Protein AF-W9QXA0-F1 (afdb_monomer_lite)

Structure (mmCIF, N/CA/C/O backbone):
data_AF-W9QXA0-F1
#
_entry.id   AF-W9QXA0-F1
#
loop_
_atom_site.group_PDB
_atom_site.id
_atom_site.type_symbol
_atom_site.label_atom_id
_atom_site.label_alt_id
_atom_site.label_comp_id
_atom_site.label_asym_id
_atom_site.label_entity_id
_atom_site.label_seq_id
_atom_site.pdbx_PDB_ins_code
_atom_site.Cartn_x
_atom_site.Cartn_y
_atom_site.Cartn_z
_atom_site.occupancy
_atom_site.B_iso_or_equiv
_atom_site.auth_seq_id
_atom_site.auth_comp_id
_atom_site.auth_asym_id
_atom_site.auth_atom_id
_atom_site.pdbx_PDB_model_num
ATOM 1 N N . MET A 1 1 ? -2.599 -12.275 -0.477 1.00 72.81 1 MET A N 1
ATOM 2 C CA . MET A 1 1 ? -2.167 -10.947 0.017 1.00 72.81 1 MET A CA 1
ATOM 3 C C . MET A 1 1 ? -3.287 -9.900 -0.010 1.00 72.81 1 MET A C 1
ATOM 5 O O . MET A 1 1 ? -3.766 -9.518 1.047 1.00 72.81 1 MET A O 1
ATOM 9 N N . VAL A 1 2 ? -3.764 -9.471 -1.188 1.00 80.44 2 VAL A N 1
ATOM 10 C CA . VAL A 1 2 ? -4.696 -8.326 -1.345 1.00 80.44 2 VAL A CA 1
ATOM 11 C C . VAL A 1 2 ? -6.003 -8.477 -0.551 1.00 80.44 2 VAL A C 1
ATOM 13 O O . VAL A 1 2 ? -6.399 -7.556 0.155 1.00 80.44 2 VAL A O 1
ATOM 16 N N . LYS A 1 3 ? -6.633 -9.661 -0.574 1.00 83.31 3 LYS A N 1
ATOM 17 C CA . LYS A 1 3 ? -7.851 -9.942 0.216 1.00 83.31 3 LYS A CA 1
ATOM 18 C C . LYS A 1 3 ? -7.634 -9.812 1.732 1.00 83.31 3 LYS A C 1
ATOM 20 O O . LYS A 1 3 ? -8.529 -9.360 2.437 1.00 83.31 3 LYS A O 1
ATOM 25 N N . MET A 1 4 ? -6.455 -10.189 2.232 1.00 86.62 4 MET A N 1
ATOM 26 C CA . MET A 1 4 ? -6.106 -10.073 3.654 1.00 86.62 4 MET A CA 1
ATOM 27 C C . MET A 1 4 ? -5.932 -8.603 4.045 1.00 86.62 4 MET A C 1
ATOM 29 O O . MET A 1 4 ? -6.534 -8.160 5.015 1.00 86.62 4 MET A O 1
ATOM 33 N N . LEU A 1 5 ? -5.196 -7.828 3.242 1.00 85.44 5 LEU A N 1
ATOM 34 C CA . LEU A 1 5 ? -5.016 -6.390 3.463 1.00 85.44 5 LEU A CA 1
ATOM 35 C C . LEU A 1 5 ? -6.352 -5.633 3.405 1.00 85.44 5 LEU A C 1
ATO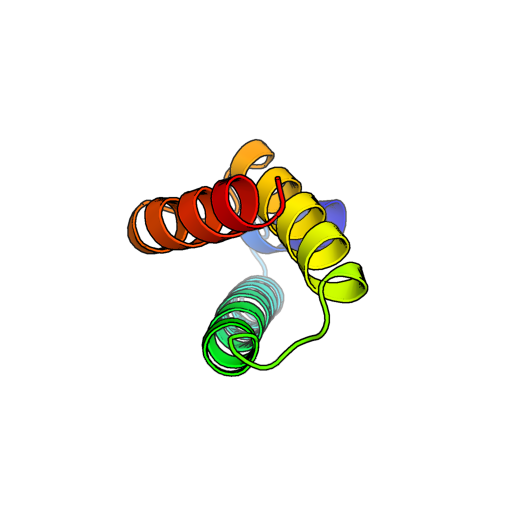M 37 O O . LEU A 1 5 ? -6.600 -4.763 4.234 1.00 85.44 5 LEU A O 1
ATOM 41 N N . ALA A 1 6 ? -7.250 -6.013 2.492 1.00 85.12 6 ALA A N 1
ATOM 42 C CA . ALA A 1 6 ? -8.594 -5.442 2.414 1.00 85.12 6 ALA A CA 1
ATOM 43 C C . ALA A 1 6 ? -9.441 -5.721 3.665 1.00 85.12 6 ALA A C 1
ATOM 45 O O . ALA A 1 6 ? -10.174 -4.839 4.116 1.00 85.12 6 ALA A O 1
ATOM 46 N N . ARG A 1 7 ? -9.319 -6.920 4.252 1.00 88.62 7 ARG A N 1
ATOM 47 C CA . ARG A 1 7 ? -9.957 -7.251 5.534 1.00 88.62 7 ARG A CA 1
ATOM 48 C C . ARG A 1 7 ? -9.346 -6.452 6.680 1.00 88.62 7 ARG A C 1
ATOM 50 O O . ARG A 1 7 ? -10.086 -5.835 7.434 1.00 88.62 7 ARG A O 1
ATOM 57 N N . PHE A 1 8 ? -8.018 -6.394 6.766 1.00 88.06 8 PHE A N 1
ATOM 58 C CA . PHE A 1 8 ? -7.312 -5.684 7.837 1.00 88.06 8 PHE A CA 1
ATOM 59 C C . PHE A 1 8 ? -7.568 -4.176 7.818 1.00 88.06 8 PHE A C 1
ATOM 61 O O . PHE A 1 8 ? -7.742 -3.576 8.875 1.00 88.06 8 PHE A O 1
ATOM 68 N N . LYS A 1 9 ? -7.707 -3.572 6.630 1.00 83.75 9 LYS A N 1
ATOM 6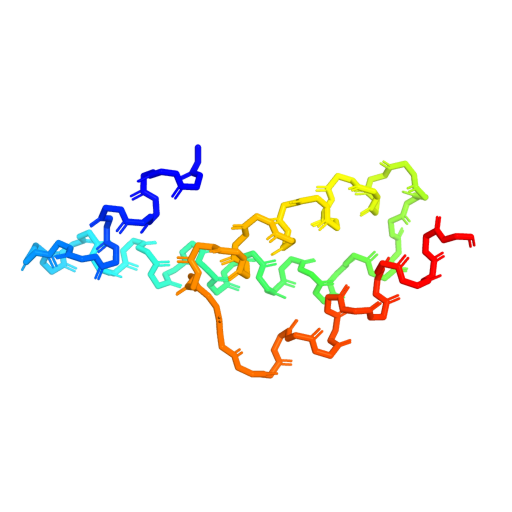9 C CA . LYS A 1 9 ? -8.119 -2.169 6.488 1.00 83.75 9 LYS A CA 1
ATOM 70 C C . LYS A 1 9 ? -9.494 -1.893 7.115 1.00 83.75 9 LYS A C 1
ATOM 72 O O . LYS A 1 9 ? -9.694 -0.831 7.698 1.00 83.75 9 LYS A O 1
ATOM 77 N N . LYS A 1 10 ? -10.441 -2.830 6.980 1.00 86.69 10 LYS A N 1
ATOM 78 C CA . LYS A 1 10 ? -11.826 -2.704 7.477 1.00 86.69 10 LYS A CA 1
ATOM 79 C C . LYS A 1 10 ? -12.034 -3.275 8.883 1.00 86.69 10 LYS A C 1
ATOM 81 O O . LYS A 1 10 ? -13.122 -3.136 9.432 1.00 86.69 10 LYS A O 1
ATOM 86 N N . SER A 1 11 ? -11.024 -3.924 9.453 1.00 90.44 11 SER A N 1
ATOM 87 C CA . SER A 1 11 ? -11.121 -4.575 10.757 1.00 90.44 11 SER A CA 1
ATOM 88 C C . SER A 1 11 ? -11.324 -3.568 11.882 1.00 90.44 11 SER A C 1
ATOM 90 O O . SER A 1 11 ? -10.796 -2.463 11.825 1.00 90.44 11 SER A O 1
ATOM 92 N N . SER A 1 12 ? -12.046 -3.941 12.936 1.00 90.06 12 SER A N 1
ATOM 93 C CA . SER A 1 12 ? -12.130 -3.175 14.187 1.00 90.06 12 SER A CA 1
ATOM 94 C C . SER A 1 12 ? -10.929 -3.428 15.110 1.00 90.06 12 SER A C 1
ATOM 96 O O . SER A 1 12 ? -10.697 -2.661 16.045 1.00 90.06 12 SER A O 1
ATOM 98 N N . VAL A 1 13 ? -10.120 -4.455 14.829 1.00 94.25 13 VAL A N 1
ATOM 99 C CA . VAL A 1 13 ? -8.965 -4.843 15.643 1.00 94.25 13 VAL A CA 1
ATOM 100 C C . VAL A 1 13 ? -7.791 -3.895 15.386 1.00 94.25 13 VAL A C 1
ATOM 102 O O . VAL A 1 13 ? -7.243 -3.828 14.283 1.00 94.25 13 VAL A O 1
ATOM 105 N N . ARG A 1 14 ? -7.342 -3.191 16.435 1.00 90.12 14 ARG A N 1
ATOM 106 C CA . ARG A 1 14 ? -6.223 -2.229 16.367 1.00 90.12 14 ARG A CA 1
ATOM 107 C C . ARG A 1 14 ? -4.945 -2.844 15.787 1.00 90.12 14 ARG A C 1
ATOM 109 O O . ARG A 1 14 ? -4.277 -2.210 14.975 1.00 90.12 14 ARG A O 1
ATOM 116 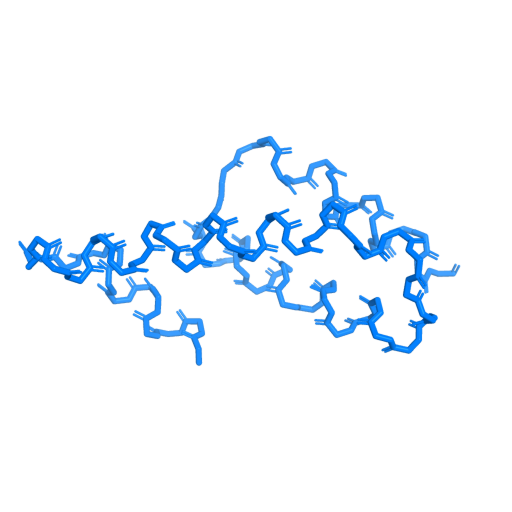N N . ARG A 1 15 ? -4.628 -4.086 16.169 1.00 91.88 15 ARG A N 1
ATOM 117 C CA . ARG A 1 15 ? -3.458 -4.822 15.662 1.00 91.88 15 ARG A CA 1
ATOM 118 C C . ARG A 1 15 ? -3.523 -5.034 14.149 1.00 91.88 15 ARG A C 1
ATOM 120 O O . ARG A 1 15 ? -2.523 -4.827 13.475 1.00 91.88 15 ARG A O 1
ATOM 127 N N . GLU A 1 16 ? -4.683 -5.398 13.610 1.00 90.12 16 GLU A N 1
ATOM 128 C CA . GLU A 1 16 ? -4.845 -5.643 12.172 1.00 90.12 16 GLU A CA 1
ATOM 129 C C . GLU A 1 16 ? -4.700 -4.353 11.358 1.00 90.12 16 GLU A C 1
ATOM 131 O O . GLU A 1 16 ? -4.010 -4.350 10.339 1.00 90.12 16 GLU A O 1
ATOM 136 N N . LYS A 1 17 ? -5.244 -3.231 11.848 1.00 87.31 17 LYS A N 1
ATOM 137 C CA . LYS A 1 17 ? -5.036 -1.915 11.219 1.00 87.31 17 LYS A CA 1
ATOM 138 C C . LYS A 1 17 ? -3.564 -1.492 11.219 1.00 87.31 17 LYS A C 1
ATOM 140 O O . LYS A 1 17 ? -3.086 -0.971 10.214 1.00 87.31 17 LYS A O 1
ATOM 145 N N . LEU A 1 18 ? -2.843 -1.730 12.319 1.00 89.25 18 LEU A N 1
ATOM 146 C CA . LEU A 1 18 ? -1.405 -1.444 12.407 1.00 89.25 18 LEU A CA 1
ATOM 147 C C . LEU A 1 18 ? -0.602 -2.303 11.428 1.00 89.25 18 LEU A C 1
ATOM 149 O O . LEU A 1 18 ? 0.239 -1.778 10.706 1.00 89.25 18 LEU A O 1
ATOM 153 N N . VAL A 1 19 ? -0.907 -3.601 11.350 1.00 89.50 19 VAL A N 1
ATOM 154 C CA . VAL A 1 19 ? -0.264 -4.511 10.391 1.00 89.50 19 VAL A CA 1
ATOM 155 C C . VAL A 1 19 ? -0.539 -4.070 8.955 1.00 89.50 19 VAL A C 1
ATOM 157 O O . VAL A 1 19 ? 0.378 -4.068 8.141 1.00 89.50 19 VAL A O 1
ATOM 160 N N . PHE A 1 20 ? -1.768 -3.646 8.640 1.00 88.00 20 PHE A N 1
ATOM 161 C CA . PHE A 1 20 ? -2.084 -3.067 7.334 1.00 88.00 20 PHE A CA 1
ATOM 162 C C . PHE A 1 20 ? -1.223 -1.831 7.038 1.00 88.00 20 PHE A C 1
ATOM 164 O O . PHE A 1 20 ? -0.622 -1.758 5.969 1.00 88.00 20 PHE A O 1
ATOM 171 N N . GLY A 1 21 ? -1.125 -0.893 7.984 1.00 84.50 21 GLY A N 1
ATOM 172 C CA . GLY A 1 21 ? -0.338 0.331 7.819 1.00 84.50 21 GLY A CA 1
ATOM 173 C C . GLY A 1 21 ? 1.145 0.055 7.564 1.00 84.50 21 GLY A C 1
ATOM 174 O O . GLY A 1 21 ? 1.697 0.558 6.589 1.00 84.50 21 GLY A O 1
ATOM 175 N N . VAL A 1 22 ? 1.764 -0.798 8.385 1.00 88.56 22 VAL A N 1
ATOM 176 C CA . VAL A 1 22 ? 3.182 -1.171 8.241 1.00 88.56 22 VAL A CA 1
ATOM 177 C C . VAL A 1 22 ? 3.431 -1.903 6.923 1.00 88.56 22 VAL A C 1
ATOM 179 O O . VAL A 1 22 ? 4.383 -1.583 6.221 1.00 88.56 22 VAL A O 1
ATOM 182 N N . MET A 1 23 ? 2.555 -2.837 6.540 1.00 86.69 23 MET A N 1
ATOM 183 C CA . MET A 1 23 ? 2.681 -3.571 5.275 1.00 86.69 23 MET A CA 1
ATOM 184 C C . MET A 1 23 ? 2.630 -2.643 4.060 1.00 86.69 23 MET A C 1
ATOM 186 O O . MET A 1 23 ? 3.416 -2.806 3.132 1.00 86.69 23 MET A O 1
ATOM 190 N N . ILE A 1 24 ? 1.715 -1.668 4.056 1.00 83.38 24 ILE A N 1
ATOM 191 C CA . ILE A 1 24 ? 1.616 -0.694 2.965 1.00 83.38 24 ILE A CA 1
ATOM 192 C C . ILE A 1 24 ? 2.840 0.228 2.950 1.00 83.38 24 ILE A C 1
ATOM 194 O O . ILE A 1 24 ? 3.397 0.455 1.880 1.00 83.38 24 ILE A O 1
ATOM 198 N N . ALA A 1 25 ? 3.286 0.720 4.108 1.00 83.62 25 ALA A N 1
ATOM 199 C CA . ALA A 1 25 ? 4.467 1.576 4.204 1.00 83.62 25 ALA A CA 1
ATOM 200 C C . ALA A 1 25 ? 5.732 0.865 3.697 1.00 83.62 25 ALA A C 1
ATOM 202 O O . ALA A 1 25 ? 6.417 1.398 2.826 1.00 83.62 25 ALA A O 1
ATOM 203 N N . ASN A 1 26 ? 5.978 -0.367 4.153 1.00 83.94 26 ASN A N 1
ATOM 204 C CA . ASN A 1 26 ? 7.144 -1.155 3.752 1.00 83.94 26 ASN A CA 1
ATOM 205 C C . ASN A 1 26 ? 7.150 -1.432 2.242 1.00 83.94 26 ASN A C 1
ATOM 207 O O . ASN A 1 26 ? 8.180 -1.310 1.590 1.00 83.94 26 ASN A O 1
ATOM 211 N N . LEU A 1 27 ? 5.980 -1.715 1.657 1.00 80.50 27 LEU A N 1
ATOM 212 C CA . LEU A 1 27 ? 5.842 -1.913 0.212 1.00 80.50 27 LEU A CA 1
ATOM 213 C C . LEU A 1 27 ? 6.244 -0.663 -0.597 1.00 80.50 27 LEU A C 1
ATOM 215 O O . LEU A 1 27 ? 6.803 -0.782 -1.687 1.00 80.50 27 LEU A O 1
ATOM 219 N N . PHE A 1 28 ? 5.960 0.539 -0.086 1.00 75.25 28 PHE A N 1
ATOM 220 C CA . PHE A 1 28 ? 6.340 1.794 -0.744 1.00 75.25 28 PHE A CA 1
ATOM 221 C C . PHE A 1 28 ? 7.783 2.213 -0.490 1.00 75.25 28 PHE A C 1
ATOM 223 O O . PHE A 1 28 ? 8.393 2.831 -1.362 1.00 75.25 28 PHE A O 1
ATOM 230 N N . GLU A 1 29 ? 8.346 1.889 0.669 1.00 77.19 29 GLU A N 1
ATOM 231 C CA . GLU A 1 29 ? 9.777 2.075 0.905 1.00 77.19 29 GLU A CA 1
ATOM 232 C C . GLU A 1 29 ? 10.605 1.153 0.012 1.00 77.19 29 GLU A C 1
ATOM 234 O O . GLU A 1 29 ? 11.520 1.624 -0.662 1.00 77.19 29 GLU A O 1
ATOM 239 N N . GLU A 1 30 ? 10.211 -0.117 -0.109 1.00 74.38 30 GLU A N 1
ATOM 240 C CA . GLU A 1 30 ? 10.798 -1.042 -1.080 1.00 74.38 30 GLU A CA 1
ATOM 241 C C . GLU A 1 30 ? 10.642 -0.530 -2.518 1.00 74.38 30 GLU A C 1
ATOM 243 O O . GLU A 1 30 ? 11.562 -0.672 -3.323 1.00 74.38 30 GLU A O 1
ATOM 248 N N . TYR A 1 31 ? 9.536 0.156 -2.837 1.00 69.56 31 TYR A N 1
ATOM 249 C CA . TYR A 1 31 ? 9.370 0.781 -4.147 1.00 69.56 31 TYR A CA 1
ATOM 250 C C . TYR A 1 31 ? 10.443 1.814 -4.483 1.00 69.56 31 TYR A C 1
ATOM 252 O O . TYR A 1 31 ? 10.950 1.820 -5.605 1.00 69.56 31 TYR A O 1
ATOM 260 N N . LYS A 1 32 ? 10.840 2.661 -3.529 1.00 66.62 32 LYS A N 1
ATOM 261 C CA . LYS A 1 32 ? 11.910 3.647 -3.766 1.00 66.62 32 LYS A CA 1
ATOM 262 C C . LYS A 1 32 ? 13.237 2.977 -4.139 1.00 66.62 32 LYS A C 1
ATOM 264 O O . LYS A 1 32 ? 14.050 3.582 -4.830 1.00 66.62 32 LYS A O 1
ATOM 269 N N . LEU A 1 33 ? 13.427 1.724 -3.729 1.00 65.69 33 LEU A N 1
ATOM 270 C CA . LEU A 1 33 ? 14.598 0.907 -4.039 1.00 65.69 33 LEU A CA 1
ATOM 271 C C . LEU A 1 33 ? 14.450 0.125 -5.365 1.00 65.69 33 LEU A C 1
ATOM 273 O O . LEU A 1 33 ? 15.436 -0.417 -5.867 1.00 65.69 33 LEU A O 1
ATOM 277 N N . PHE A 1 34 ? 13.254 0.084 -5.975 1.00 63.25 34 PHE A N 1
ATOM 278 C CA . PHE A 1 34 ? 12.981 -0.666 -7.213 1.00 63.25 34 PHE A CA 1
ATOM 279 C C . PHE A 1 34 ? 13.414 0.030 -8.511 1.00 63.25 34 PHE A C 1
ATOM 281 O O . PHE A 1 34 ? 13.392 -0.625 -9.552 1.00 63.25 34 PHE A O 1
ATOM 288 N N . LEU A 1 35 ? 13.883 1.284 -8.482 1.00 56.44 35 LEU A N 1
ATOM 289 C CA . LEU A 1 35 ? 14.443 1.957 -9.672 1.00 56.44 35 LEU A CA 1
ATOM 290 C C . LEU A 1 35 ? 15.628 1.188 -10.301 1.00 56.44 35 LEU A C 1
ATOM 292 O O . LEU A 1 35 ? 15.896 1.343 -11.486 1.00 56.44 35 LEU A O 1
ATOM 296 N N . ASN A 1 36 ? 16.275 0.293 -9.542 1.00 61.91 36 ASN A N 1
ATOM 297 C CA . ASN A 1 36 ? 17.390 -0.542 -10.005 1.00 61.91 36 ASN A CA 1
ATOM 298 C C . ASN A 1 36 ? 17.007 -2.005 -10.319 1.00 61.91 36 ASN A C 1
ATOM 300 O O . ASN A 1 36 ? 17.887 -2.855 -10.469 1.00 61.91 36 ASN A O 1
ATOM 304 N N . TYR A 1 37 ? 15.716 -2.357 -10.382 1.00 62.16 37 TYR A N 1
ATOM 305 C CA . TYR A 1 37 ? 15.298 -3.744 -10.614 1.00 62.16 37 TYR A CA 1
ATOM 306 C C . TYR A 1 37 ? 15.211 -4.106 -12.113 1.00 62.16 37 TYR A C 1
ATOM 308 O O . TYR A 1 37 ? 14.695 -3.334 -12.918 1.00 62.16 37 TYR A O 1
ATOM 316 N N . PRO A 1 38 ? 15.629 -5.322 -12.517 1.00 65.00 38 PRO A N 1
ATOM 317 C CA . PRO A 1 38 ? 15.505 -5.780 -13.901 1.00 65.00 38 PRO A CA 1
ATOM 318 C C . PRO A 1 38 ? 14.031 -5.880 -14.342 1.00 65.00 38 PRO A C 1
ATOM 320 O O . PRO A 1 38 ? 13.177 -6.335 -13.572 1.00 65.00 38 PRO A O 1
ATOM 323 N N . LYS A 1 39 ? 13.750 -5.533 -15.613 1.00 61.09 39 LYS A N 1
ATOM 324 C CA . LYS A 1 39 ? 12.408 -5.413 -16.248 1.00 61.09 39 LYS A CA 1
ATOM 325 C C . LYS A 1 39 ? 11.382 -6.490 -15.857 1.00 61.09 39 LYS A C 1
ATOM 327 O O . LYS A 1 39 ? 10.192 -6.217 -15.722 1.00 61.09 39 LYS A O 1
ATOM 332 N N . ARG A 1 40 ? 11.827 -7.728 -15.624 1.00 63.16 40 ARG A N 1
ATOM 333 C CA . ARG A 1 40 ? 10.966 -8.863 -15.249 1.00 63.16 40 ARG A CA 1
ATOM 334 C C . ARG A 1 40 ? 10.267 -8.693 -13.893 1.00 63.16 40 ARG A C 1
ATOM 336 O O . ARG A 1 40 ? 9.145 -9.163 -13.734 1.00 63.16 40 ARG A O 1
ATOM 343 N N . LYS A 1 41 ? 10.907 -8.032 -12.924 1.00 64.69 41 LYS A N 1
ATOM 344 C CA . LYS A 1 41 ? 10.333 -7.809 -11.587 1.00 64.69 41 LYS A CA 1
ATOM 345 C C . LYS A 1 41 ? 9.410 -6.585 -11.549 1.00 64.69 41 LYS A C 1
ATOM 347 O O . LYS A 1 41 ? 8.421 -6.612 -10.820 1.00 64.69 41 LYS A O 1
ATOM 352 N N . LEU A 1 42 ? 9.655 -5.587 -12.404 1.00 69.12 42 LEU A N 1
ATOM 353 C CA . LEU A 1 42 ? 8.794 -4.407 -12.567 1.00 69.12 42 LEU A CA 1
ATOM 354 C C . LEU A 1 42 ? 7.358 -4.788 -12.952 1.00 69.12 42 LEU A C 1
ATOM 356 O O . LEU A 1 42 ? 6.411 -4.295 -12.346 1.00 69.12 42 LEU A O 1
ATOM 360 N N . LYS A 1 43 ? 7.177 -5.752 -13.866 1.00 72.31 43 LYS A N 1
ATOM 361 C CA . LYS A 1 43 ? 5.839 -6.234 -14.258 1.00 72.31 43 LYS A CA 1
ATOM 362 C C . LYS A 1 43 ? 5.043 -6.814 -13.083 1.00 72.31 43 LYS A C 1
ATOM 364 O O . LYS A 1 43 ? 3.841 -6.584 -12.976 1.00 72.31 43 LYS A O 1
ATOM 369 N N . LEU A 1 44 ? 5.700 -7.556 -12.190 1.00 73.94 44 LEU A N 1
ATOM 370 C CA . LEU A 1 44 ? 5.048 -8.151 -11.020 1.00 73.94 44 LEU A CA 1
ATOM 371 C C . LEU A 1 44 ? 4.597 -7.068 -10.028 1.00 73.94 44 LEU A C 1
ATOM 373 O O . LEU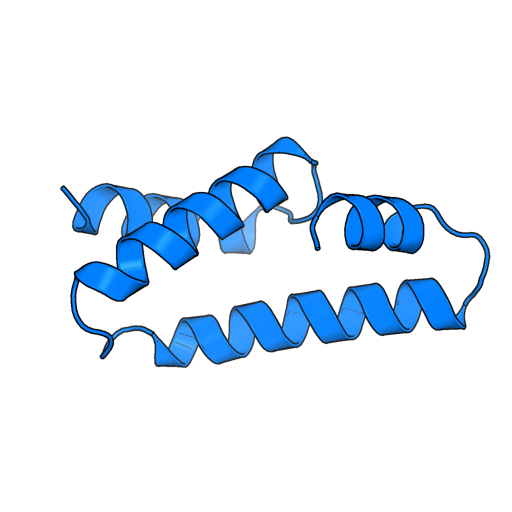 A 1 44 ? 3.483 -7.116 -9.506 1.00 73.94 44 LEU A O 1
ATOM 377 N N . VAL A 1 45 ? 5.457 -6.071 -9.820 1.00 74.38 45 VAL A N 1
ATOM 378 C CA . VAL A 1 45 ? 5.202 -4.911 -8.963 1.00 74.38 45 VAL A CA 1
ATOM 379 C C . VAL A 1 45 ? 4.056 -4.064 -9.527 1.00 74.38 45 VAL A C 1
ATOM 381 O O . VAL A 1 4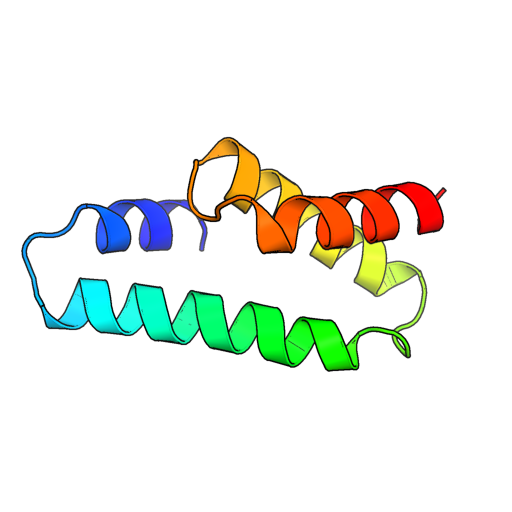5 ? 3.132 -3.723 -8.791 1.00 74.38 45 VAL A O 1
ATOM 384 N N . ALA A 1 46 ? 4.036 -3.822 -10.838 1.00 74.69 46 ALA A N 1
ATOM 385 C CA . ALA A 1 46 ? 2.948 -3.130 -11.528 1.00 74.69 46 ALA A CA 1
ATOM 386 C C . ALA A 1 46 ? 1.590 -3.840 -11.354 1.00 74.69 46 ALA A C 1
ATOM 388 O O . ALA A 1 46 ? 0.594 -3.206 -11.002 1.00 74.69 46 ALA A O 1
ATOM 389 N N . ILE A 1 47 ? 1.543 -5.170 -11.516 1.00 79.75 47 ILE A N 1
ATOM 390 C CA . ILE A 1 47 ? 0.323 -5.971 -11.291 1.00 79.75 47 ILE A CA 1
ATOM 391 C C . ILE A 1 47 ? -0.134 -5.889 -9.825 1.00 79.75 47 ILE A C 1
ATOM 393 O O . ILE A 1 47 ? -1.337 -5.790 -9.543 1.00 79.75 47 ILE A O 1
ATOM 397 N N . LEU A 1 48 ? 0.810 -5.912 -8.879 1.00 79.25 48 LEU A N 1
ATOM 398 C CA . LEU A 1 48 ? 0.518 -5.788 -7.454 1.00 79.25 48 LEU A CA 1
ATOM 399 C C . LEU A 1 48 ? -0.071 -4.410 -7.128 1.00 79.25 48 LEU A C 1
ATOM 401 O O . LEU A 1 48 ? -1.138 -4.345 -6.516 1.00 79.25 48 LEU A O 1
ATOM 405 N N . PHE A 1 49 ? 0.556 -3.324 -7.585 1.00 77.19 49 PHE A N 1
ATOM 406 C CA . PHE A 1 49 ? 0.047 -1.967 -7.382 1.00 77.19 49 PHE A CA 1
ATOM 407 C C . PHE A 1 49 ? -1.310 -1.752 -8.047 1.00 77.19 49 PHE A C 1
ATOM 409 O O . PHE A 1 49 ? -2.220 -1.239 -7.396 1.00 77.19 49 PHE A O 1
ATOM 416 N N . GLY A 1 50 ? -1.504 -2.236 -9.277 1.00 80.06 50 GLY A N 1
ATOM 417 C CA . GLY A 1 50 ? -2.810 -2.211 -9.939 1.00 80.06 50 GLY A CA 1
ATOM 418 C C . GLY A 1 50 ? -3.893 -2.919 -9.118 1.00 80.06 50 GLY A C 1
ATOM 419 O O . GLY A 1 50 ? -5.010 -2.420 -8.975 1.00 80.06 50 GLY A O 1
ATOM 420 N N . SER A 1 51 ? -3.549 -4.042 -8.480 1.00 83.62 51 SER A N 1
ATOM 421 C CA . SER A 1 51 ? -4.463 -4.763 -7.588 1.00 83.62 51 SER A CA 1
ATOM 422 C C . SER A 1 51 ? -4.767 -3.993 -6.296 1.00 83.62 51 SER A C 1
ATOM 424 O O . SER A 1 51 ? -5.907 -4.022 -5.828 1.00 83.62 51 SER A O 1
ATOM 426 N N . LEU A 1 52 ? -3.787 -3.293 -5.716 1.00 82.88 52 LEU A N 1
ATOM 427 C CA . LEU A 1 52 ? -3.987 -2.459 -4.525 1.00 82.88 52 LEU A CA 1
ATOM 428 C C . LEU A 1 52 ? -4.866 -1.237 -4.831 1.00 82.88 52 LEU A C 1
ATOM 430 O O . LEU A 1 52 ? -5.774 -0.941 -4.054 1.00 82.88 52 LEU A O 1
ATOM 434 N N . ILE A 1 53 ? -4.652 -0.587 -5.979 1.00 79.38 53 ILE A N 1
ATOM 435 C CA . ILE A 1 53 ? -5.466 0.537 -6.465 1.00 79.38 53 ILE A CA 1
ATOM 436 C C . ILE A 1 53 ? -6.911 0.085 -6.700 1.00 79.38 53 ILE A C 1
ATOM 438 O O . ILE A 1 53 ? -7.832 0.682 -6.145 1.00 79.38 53 ILE A O 1
ATOM 442 N N . LYS A 1 54 ? -7.117 -1.019 -7.433 1.00 80.50 54 LYS A N 1
ATOM 443 C CA . LYS A 1 54 ? -8.453 -1.576 -7.721 1.00 80.50 54 LYS A CA 1
ATOM 444 C C . LYS A 1 54 ? -9.259 -1.894 -6.457 1.00 80.50 54 LYS A C 1
ATOM 446 O O . LYS A 1 54 ? -10.480 -1.806 -6.464 1.00 80.50 54 LYS A O 1
ATOM 451 N N . ASN A 1 55 ? -8.588 -2.277 -5.372 1.00 81.19 55 ASN A N 1
ATOM 452 C CA . ASN A 1 55 ? -9.232 -2.592 -4.094 1.00 81.19 55 ASN A CA 1
ATOM 453 C C . ASN A 1 55 ? -9.285 -1.386 -3.134 1.00 81.19 55 ASN A C 1
ATOM 455 O O . ASN A 1 55 ? -9.582 -1.563 -1.951 1.00 81.19 55 ASN A O 1
ATOM 459 N N . HIS A 1 56 ? -8.984 -0.174 -3.618 1.00 79.50 56 HIS A N 1
ATOM 460 C CA . HIS A 1 56 ? -8.918 1.062 -2.834 1.00 79.50 56 HIS A CA 1
ATOM 461 C C . HIS A 1 56 ? -8.034 0.934 -1.586 1.00 79.50 56 HIS A C 1
ATOM 463 O O . HIS A 1 56 ? -8.357 1.468 -0.524 1.00 79.50 56 HIS A O 1
ATOM 469 N N . LEU A 1 57 ? -6.930 0.189 -1.675 1.00 77.25 57 LEU A N 1
ATOM 470 C CA . LEU A 1 57 ? -6.009 -0.029 -0.555 1.00 77.25 57 LEU A CA 1
ATOM 471 C C . LEU A 1 57 ? -4.941 1.068 -0.447 1.00 77.25 57 LEU A C 1
ATOM 473 O O . LEU A 1 57 ? -4.264 1.134 0.571 1.00 77.25 57 LEU A O 1
ATOM 477 N N . VAL A 1 58 ? -4.845 1.954 -1.440 1.00 69.25 58 VAL A N 1
ATOM 478 C CA . VAL A 1 58 ? -3.869 3.053 -1.540 1.00 69.25 58 VAL A CA 1
ATOM 479 C C . VAL A 1 58 ? -4.510 4.302 -2.158 1.00 69.25 58 VAL A C 1
ATOM 481 O O . VAL A 1 58 ? -5.439 4.182 -2.957 1.00 69.25 58 VAL A O 1
ATOM 484 N N . THR A 1 59 ? -4.050 5.494 -1.763 1.00 63.81 59 THR A N 1
ATOM 485 C CA . THR A 1 59 ? -4.578 6.811 -2.187 1.00 63.81 59 THR A CA 1
ATOM 486 C C . THR A 1 59 ? -3.476 7.751 -2.725 1.00 63.81 59 THR A C 1
ATOM 488 O O . THR A 1 59 ? -2.288 7.442 -2.666 1.00 63.81 59 THR A O 1
ATOM 491 N N . HIS A 1 60 ? -3.907 8.881 -3.306 1.00 49.53 60 HIS A N 1
ATOM 492 C CA . HIS A 1 60 ? -3.385 9.629 -4.470 1.00 49.53 60 HIS A CA 1
ATOM 493 C C . HIS A 1 60 ? -1.868 9.790 -4.706 1.00 49.53 60 HIS A C 1
ATOM 495 O O . HIS A 1 60 ? -1.471 9.848 -5.866 1.00 49.53 60 HIS A O 1
ATOM 501 N N . LEU A 1 61 ? -1.003 9.812 -3.690 1.00 51.84 61 LEU A N 1
ATOM 502 C CA . LEU A 1 61 ? 0.434 10.083 -3.886 1.00 51.84 61 LEU A CA 1
ATOM 503 C C . LEU A 1 61 ? 1.181 8.936 -4.594 1.00 51.84 61 LEU A C 1
ATOM 505 O O . LEU A 1 61 ? 2.192 9.133 -5.259 1.00 51.84 61 LEU A O 1
ATOM 509 N N . THR A 1 62 ? 0.658 7.721 -4.479 1.00 54.59 62 THR A N 1
ATOM 510 C CA . THR A 1 62 ? 1.288 6.496 -4.992 1.00 54.59 62 THR A CA 1
ATOM 511 C C . THR A 1 62 ? 0.741 6.048 -6.341 1.00 54.59 62 THR A C 1
ATOM 513 O O . THR A 1 62 ? 1.287 5.145 -6.973 1.00 54.59 62 THR A O 1
ATOM 516 N N . LEU A 1 63 ? -0.301 6.732 -6.818 1.00 56.16 63 LEU A N 1
ATOM 517 C CA . LEU A 1 63 ? -0.914 6.490 -8.116 1.00 56.16 63 LEU A CA 1
ATOM 518 C C . LEU A 1 63 ? -0.016 6.973 -9.258 1.00 56.16 63 LEU A C 1
ATOM 520 O O . LEU A 1 63 ? 0.149 6.250 -10.230 1.00 56.16 63 LEU A O 1
ATOM 524 N N . GLY A 1 64 ? 0.587 8.161 -9.123 1.00 59.84 64 GLY A N 1
ATOM 525 C CA . GLY A 1 64 ? 1.468 8.731 -10.151 1.00 59.84 64 GLY A CA 1
ATOM 526 C C . GLY A 1 64 ? 2.729 7.895 -10.357 1.00 59.84 64 GLY A C 1
ATOM 527 O O . GLY A 1 64 ? 3.125 7.615 -11.481 1.00 59.84 64 GLY A O 1
ATOM 528 N N . ILE A 1 65 ? 3.286 7.399 -9.256 1.00 62.28 65 ILE A N 1
ATOM 529 C CA . ILE A 1 65 ? 4.428 6.491 -9.247 1.00 62.28 65 ILE A CA 1
ATOM 530 C C . ILE A 1 65 ? 4.066 5.130 -9.874 1.00 62.28 65 ILE A C 1
ATOM 532 O O . ILE A 1 65 ? 4.786 4.634 -10.739 1.00 62.28 65 ILE A O 1
ATOM 536 N N . ALA A 1 66 ? 2.926 4.543 -9.486 1.00 59.03 66 ALA A N 1
ATOM 537 C CA . ALA A 1 66 ? 2.446 3.288 -10.063 1.00 59.03 66 ALA A CA 1
ATOM 538 C C . ALA A 1 66 ? 2.100 3.414 -11.559 1.00 59.03 66 ALA A C 1
ATOM 540 O O . ALA A 1 66 ? 2.346 2.475 -12.311 1.00 59.03 66 ALA A O 1
ATOM 541 N N . LEU A 1 67 ? 1.569 4.561 -12.003 1.00 63.97 67 LEU A N 1
ATOM 542 C CA . LEU A 1 67 ? 1.339 4.842 -13.422 1.00 63.97 67 LEU A CA 1
ATOM 543 C C . LEU A 1 67 ? 2.656 4.902 -14.199 1.00 63.97 67 LEU A C 1
ATOM 545 O O . LEU A 1 67 ? 2.743 4.319 -15.275 1.00 63.97 67 LEU A O 1
ATOM 549 N N . HIS A 1 68 ? 3.673 5.574 -13.651 1.00 66.12 68 HIS A N 1
ATOM 550 C CA . HIS A 1 68 ? 4.980 5.690 -14.297 1.00 66.12 68 HIS A CA 1
ATOM 551 C C . HIS A 1 68 ? 5.647 4.316 -14.450 1.00 66.12 68 HIS A C 1
ATOM 553 O O . HIS A 1 68 ? 6.078 3.967 -15.539 1.00 66.12 68 HIS A O 1
ATOM 559 N N . ALA A 1 69 ? 5.592 3.470 -13.413 1.00 60.25 69 ALA A N 1
ATOM 560 C CA . ALA A 1 69 ? 6.110 2.101 -13.475 1.00 60.25 69 ALA A CA 1
ATOM 561 C C . ALA A 1 69 ? 5.369 1.192 -14.478 1.00 60.25 69 ALA A C 1
ATOM 563 O O . ALA A 1 69 ? 5.960 0.250 -15.005 1.00 60.25 69 ALA A O 1
ATOM 564 N N . VAL A 1 70 ? 4.075 1.431 -14.726 1.00 61.75 70 VAL A N 1
ATOM 565 C CA . VAL A 1 70 ? 3.307 0.715 -15.762 1.00 61.75 70 VAL A CA 1
ATOM 566 C C . VAL A 1 70 ? 3.696 1.197 -17.160 1.00 61.75 70 VAL A C 1
ATOM 568 O O . VAL A 1 70 ? 3.851 0.366 -18.050 1.00 61.75 70 VAL A O 1
ATOM 571 N N . LEU A 1 71 ? 3.859 2.510 -17.345 1.00 66.00 71 LEU A N 1
ATOM 572 C CA . LEU A 1 71 ? 4.242 3.117 -18.623 1.00 66.00 71 LEU A CA 1
ATOM 573 C C . LEU A 1 71 ? 5.68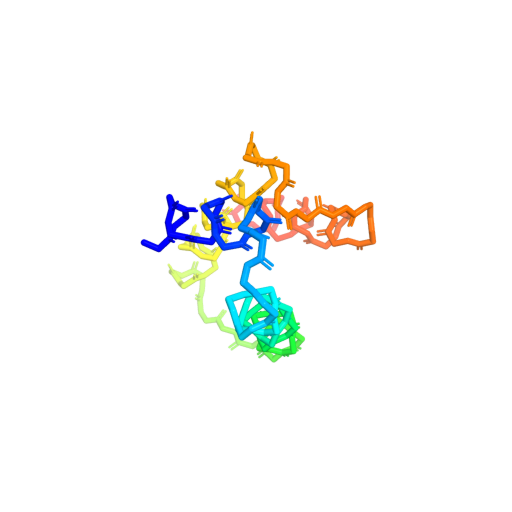1 2.762 -19.027 1.00 66.00 71 LEU A C 1
ATOM 575 O O . LEU A 1 71 ? 5.903 2.424 -20.182 1.00 66.00 71 LEU A O 1
ATOM 579 N N . ASP A 1 72 ? 6.625 2.744 -18.083 1.00 62.12 72 ASP A N 1
ATOM 580 C CA . ASP A 1 72 ? 8.031 2.364 -18.322 1.00 62.12 72 ASP A CA 1
ATOM 581 C C . ASP A 1 72 ? 8.226 0.862 -18.604 1.00 62.12 72 ASP A C 1
ATOM 583 O O . ASP A 1 72 ? 9.289 0.430 -19.057 1.00 62.12 72 ASP A O 1
ATOM 587 N N . ALA A 1 73 ? 7.229 0.030 -18.288 1.00 57.91 73 ALA A N 1
ATOM 588 C CA . ALA A 1 73 ? 7.270 -1.410 -18.537 1.00 57.91 73 ALA A CA 1
ATOM 589 C C . ALA A 1 73 ? 6.800 -1.804 -19.951 1.00 57.91 73 ALA A C 1
ATOM 591 O O . ALA A 1 73 ? 6.814 -3.002 -20.265 1.00 57.91 73 ALA A O 1
ATOM 592 N N . TRP A 1 74 ? 6.373 -0.834 -20.765 1.00 51.44 74 TRP A N 1
ATOM 593 C CA . TRP A 1 74 ? 6.104 -1.007 -22.194 1.00 51.44 74 TRP A CA 1
ATOM 594 C C . TRP A 1 74 ? 7.356 -0.824 -23.052 1.00 51.44 74 TRP A C 1
ATOM 596 O O . TRP A 1 74 ? 8.242 -0.022 -22.688 1.00 51.44 74 TRP A O 1
#

Radius of gyration: 12.92 Å; chains: 1; bounding box: 30×21×39 Å

Secondary structure (DSSP, 8-state):
-HHHHHHHHH-S-HHHHHHHHHHHHHHHHHHHHGGGS-HHHHHHHHHHHHHHHHTT-S-THHHHHHHHHHHTT-

pLDDT: mean 74.6, std 11.83, range [49.53, 94.25]

InterPro domains:
  IPR032193 CCR4-NOT transcription complex subunit 1, TTP binding domain [PF16417] (1-73)
  IPR038535 CCR4-NOT subunit 1, TTP binding domain superfamily [G3DSA:1.25.40.840] (1-74)
  IPR040398 CCR4-NOT transcription complex subunit 1 [PTHR13162] (1-73)

Sequence (74 aa):
MVKMLARFKKSSVRREKLVFGVMIANLFEEYKLFLNYPKRKLKLVAILFGSLIKNHLVTHLTLGIALHAVLDAW

Organism: NCBI:txid981085

Foldseek 3Di:
DLVQLLCLCVDPDPVSVVVSVVVVVVLVVVVVVCVPPPLVVLVVNLVVVVSCVVSVSDDDPCVVVSVVSVVVSD